Protein AF-A0A932WDC9-F1 (afdb_monomer_lite)

Foldseek 3Di:
DDDPAAAEEEEEDQAPQNVVLLVLQVVCVVVRYHDQAYEDLDCPHNNNVVCVVVVHHYDNALLVVCVVALVHQEYEYPPPDVVSVVSNVVSCVVVVRPRYYYHYPVNSVVVCVVRVVPDDRDDPPDDRDD

Structure (mmCIF, N/CA/C/O backbone):
data_AF-A0A932WDC9-F1
#
_entry.id   AF-A0A932WDC9-F1
#
loop_
_atom_site.group_PDB
_atom_site.id
_atom_site.type_symbol
_atom_site.label_atom_id
_atom_site.label_alt_id
_atom_site.label_comp_id
_atom_site.label_asym_id
_atom_site.label_entity_id
_atom_site.label_seq_id
_atom_site.pdbx_PDB_ins_code
_atom_site.Cartn_x
_atom_site.Cartn_y
_atom_site.Cartn_z
_atom_site.occupancy
_atom_site.B_iso_or_equiv
_atom_site.auth_seq_id
_atom_site.auth_comp_id
_atom_site.auth_asym_id
_atom_site.auth_atom_id
_atom_site.pdbx_PDB_model_num
ATOM 1 N N . MET A 1 1 ? -21.302 -15.699 14.245 1.00 45.22 1 MET A N 1
ATOM 2 C CA . MET A 1 1 ? -21.181 -14.464 13.437 1.00 45.22 1 MET A CA 1
ATOM 3 C C . MET A 1 1 ? -20.279 -14.768 12.251 1.00 45.22 1 MET A C 1
ATOM 5 O O . MET A 1 1 ? -19.222 -15.346 12.471 1.00 45.22 1 MET A O 1
ATOM 9 N N . ALA A 1 2 ? -20.693 -14.469 11.016 1.00 53.59 2 ALA A N 1
ATOM 10 C CA . ALA A 1 2 ? -19.833 -14.667 9.848 1.00 53.59 2 ALA A CA 1
ATOM 11 C C . ALA A 1 2 ? -18.613 -13.738 9.941 1.00 53.59 2 ALA A C 1
ATOM 13 O O . ALA A 1 2 ? -18.757 -12.559 10.270 1.00 53.59 2 ALA A O 1
ATOM 14 N N . LYS A 1 3 ? -17.413 -14.266 9.678 1.00 57.25 3 LYS A N 1
ATOM 15 C CA . LYS A 1 3 ? -16.192 -13.459 9.616 1.00 57.25 3 LYS A CA 1
ATOM 16 C C . LYS A 1 3 ? -16.362 -12.459 8.470 1.00 57.25 3 LYS A C 1
ATOM 18 O O . LYS A 1 3 ? -16.572 -12.868 7.330 1.00 57.25 3 LYS A O 1
ATOM 23 N N . LYS A 1 4 ? -16.336 -11.160 8.773 1.00 72.12 4 LYS A N 1
ATOM 24 C CA . LYS A 1 4 ? -16.393 -10.113 7.749 1.00 72.12 4 LYS A CA 1
ATOM 25 C C . LYS A 1 4 ? -15.218 -10.325 6.790 1.00 72.12 4 LYS A C 1
ATOM 27 O O . LYS A 1 4 ? -14.089 -10.465 7.253 1.00 72.12 4 LYS A O 1
ATOM 32 N N . LYS A 1 5 ? -15.485 -10.411 5.484 1.00 83.81 5 LYS A N 1
ATOM 33 C CA . LYS A 1 5 ? -14.428 -10.553 4.476 1.00 83.81 5 LYS A CA 1
ATOM 34 C C . LYS A 1 5 ? -13.569 -9.286 4.507 1.00 83.81 5 LYS A C 1
ATOM 36 O O . LYS A 1 5 ? -14.103 -8.192 4.343 1.00 83.81 5 LYS A O 1
ATOM 41 N N . GLU A 1 6 ? -12.279 -9.446 4.779 1.00 93.00 6 GLU A N 1
ATOM 42 C CA . GLU A 1 6 ? -11.295 -8.366 4.718 1.00 93.00 6 GLU A CA 1
ATOM 43 C C . GLU A 1 6 ? -10.675 -8.329 3.321 1.00 93.00 6 GLU A C 1
ATOM 45 O O . GLU A 1 6 ? -10.373 -9.382 2.762 1.00 93.00 6 GLU A O 1
ATOM 50 N N . VAL A 1 7 ? -10.482 -7.128 2.781 1.00 95.88 7 VAL A N 1
ATOM 51 C CA . VAL A 1 7 ? -9.681 -6.880 1.582 1.00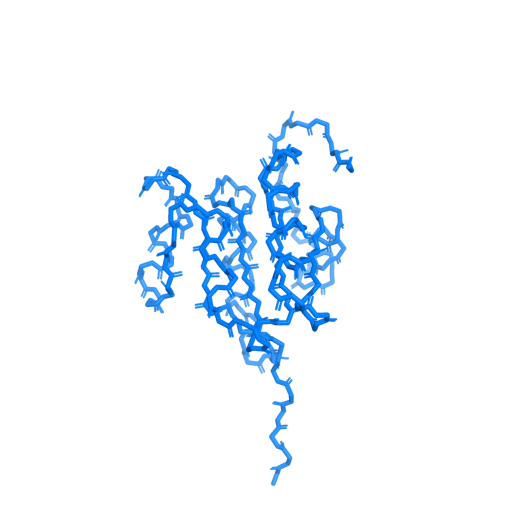 95.88 7 VAL A CA 1
ATOM 52 C C . VAL A 1 7 ? -8.280 -6.495 2.041 1.00 95.88 7 VAL A C 1
ATOM 54 O O . VAL A 1 7 ? -8.094 -5.467 2.699 1.00 95.88 7 VAL A O 1
ATOM 57 N N . LYS A 1 8 ? -7.298 -7.334 1.724 1.00 97.62 8 LYS A N 1
ATOM 58 C CA . LYS A 1 8 ? -5.884 -7.136 2.027 1.00 97.62 8 LYS A CA 1
ATOM 59 C C . LYS A 1 8 ? -5.242 -6.308 0.919 1.00 97.62 8 LYS A C 1
ATOM 61 O O . LYS A 1 8 ? -5.227 -6.693 -0.248 1.00 97.62 8 LYS A O 1
ATOM 66 N N . THR A 1 9 ? -4.700 -5.159 1.288 1.00 98.12 9 THR A N 1
ATOM 67 C CA . THR A 1 9 ? -4.198 -4.154 0.355 1.00 98.12 9 THR A CA 1
ATOM 68 C C . THR A 1 9 ? -2.730 -3.838 0.603 1.00 98.12 9 THR A C 1
ATOM 70 O O . THR A 1 9 ? -2.251 -3.907 1.738 1.00 98.12 9 THR A O 1
ATOM 73 N N . ALA A 1 10 ? -2.052 -3.389 -0.443 1.00 98.38 10 ALA A N 1
ATOM 74 C CA . ALA A 1 10 ? -0.725 -2.802 -0.394 1.00 98.38 10 ALA A CA 1
ATOM 75 C C . ALA A 1 10 ? -0.721 -1.418 -1.046 1.00 98.38 10 ALA A C 1
ATOM 77 O O . ALA A 1 10 ? -1.582 -1.113 -1.873 1.00 98.38 10 ALA A O 1
ATOM 78 N N . ILE A 1 11 ? 0.258 -0.588 -0.687 1.00 98.38 11 ILE A N 1
ATOM 79 C CA . ILE A 1 11 ? 0.449 0.748 -1.272 1.00 98.38 11 ILE A CA 1
ATOM 80 C C . ILE A 1 11 ? 1.880 0.870 -1.792 1.00 98.38 11 ILE A C 1
ATOM 82 O O . ILE A 1 11 ? 2.829 0.586 -1.060 1.00 98.38 11 ILE A O 1
ATOM 86 N N . VAL A 1 12 ? 2.038 1.323 -3.035 1.00 97.62 12 VAL A N 1
ATOM 87 C CA . VAL A 1 12 ? 3.332 1.683 -3.630 1.00 97.62 12 VAL A CA 1
ATOM 88 C C . VAL A 1 12 ? 3.400 3.198 -3.762 1.00 97.62 12 VAL A C 1
ATOM 90 O O . VAL A 1 12 ? 2.514 3.804 -4.363 1.00 97.62 12 VAL A O 1
ATOM 93 N N . GLY A 1 13 ? 4.468 3.797 -3.243 1.00 96.12 13 GLY A N 1
ATOM 94 C CA . GLY A 1 13 ? 4.624 5.243 -3.155 1.00 96.12 13 GLY A CA 1
ATOM 95 C C . GLY A 1 13 ? 3.976 5.772 -1.880 1.00 96.12 13 GLY A C 1
ATOM 96 O O . GLY A 1 13 ? 2.757 5.808 -1.749 1.00 96.12 13 GLY A O 1
ATOM 97 N N . LEU A 1 14 ? 4.808 6.205 -0.941 1.00 96.50 14 LEU A N 1
ATOM 98 C CA . LEU A 1 14 ? 4.460 6.814 0.338 1.00 96.50 14 LEU A CA 1
ATOM 99 C C . LEU A 1 14 ? 4.962 8.261 0.437 1.00 96.50 14 LEU A C 1
ATOM 101 O O . LEU A 1 14 ? 5.174 8.777 1.531 1.00 96.50 14 LEU A O 1
ATOM 105 N N . GLY A 1 15 ? 5.071 8.959 -0.695 1.00 92.88 15 GLY A N 1
ATOM 106 C CA . GLY A 1 15 ? 5.161 10.419 -0.727 1.00 92.88 15 GLY A CA 1
ATOM 107 C C . GLY A 1 15 ? 3.906 11.100 -0.152 1.00 92.88 15 GLY A C 1
ATOM 108 O O . GLY A 1 15 ? 3.116 10.496 0.578 1.00 92.88 15 GLY A O 1
ATOM 109 N N . LYS A 1 16 ? 3.673 12.370 -0.499 1.00 91.06 16 LYS A N 1
ATOM 110 C CA . LYS A 1 16 ? 2.543 13.163 0.031 1.00 91.06 16 LYS A CA 1
ATOM 111 C C . LYS A 1 16 ? 1.187 12.457 -0.122 1.00 91.06 16 LYS A C 1
ATOM 113 O O . LYS A 1 16 ? 0.437 12.354 0.845 1.00 91.06 16 LYS A O 1
ATOM 118 N N . VAL A 1 17 ? 0.895 11.960 -1.325 1.00 92.75 17 VAL A N 1
ATOM 119 C CA . VAL A 1 17 ? -0.382 11.303 -1.643 1.00 92.75 17 VAL A CA 1
ATOM 120 C C . VAL A 1 17 ? -0.529 9.984 -0.892 1.00 92.75 17 VAL A C 1
ATOM 122 O O . VAL A 1 17 ? -1.474 9.809 -0.125 1.00 92.75 17 VAL A O 1
ATOM 125 N N . GLY A 1 18 ? 0.438 9.079 -1.050 1.00 95.81 18 GLY A N 1
ATOM 126 C CA . GLY A 1 18 ? 0.374 7.760 -0.429 1.00 95.81 18 GLY A CA 1
ATOM 127 C C . GLY A 1 18 ? 0.399 7.780 1.094 1.00 95.81 18 GLY A C 1
ATOM 128 O O . GLY A 1 18 ? -0.288 6.976 1.716 1.00 95.81 18 GLY A O 1
ATOM 129 N N . SER A 1 19 ? 1.102 8.734 1.711 1.00 96.50 19 SER A N 1
ATOM 130 C CA . SER A 1 19 ? 1.094 8.924 3.170 1.00 96.50 19 SER A CA 1
ATOM 131 C C . SER A 1 19 ? -0.310 9.217 3.705 1.00 96.50 19 SER A C 1
ATOM 133 O O . SER A 1 19 ? -0.773 8.596 4.663 1.00 96.50 19 SER A O 1
ATOM 135 N N . THR A 1 20 ? -1.002 10.163 3.074 1.00 95.75 20 THR A N 1
ATOM 136 C CA . THR A 1 20 ? -2.360 10.563 3.456 1.00 95.75 20 THR A CA 1
ATOM 137 C C . THR A 1 20 ? -3.368 9.460 3.146 1.00 95.75 20 THR A C 1
ATOM 139 O O . THR A 1 20 ? -4.238 9.174 3.970 1.00 95.75 20 THR A O 1
ATOM 142 N N . PHE A 1 21 ? -3.213 8.785 2.005 1.00 96.94 21 PHE A N 1
ATOM 143 C CA . PHE A 1 21 ? -4.047 7.644 1.642 1.00 96.94 21 PHE A CA 1
ATOM 144 C C . PHE A 1 21 ? -3.904 6.489 2.641 1.00 96.94 21 PHE A C 1
ATOM 146 O O . PHE A 1 21 ? -4.911 5.983 3.137 1.00 96.94 21 PHE A O 1
ATOM 153 N N . LEU A 1 22 ? -2.669 6.137 3.024 1.00 97.94 22 LEU A N 1
ATOM 154 C CA . LEU A 1 22 ? -2.380 5.140 4.058 1.00 97.94 22 LEU A CA 1
ATOM 155 C C . LEU A 1 22 ? -3.091 5.484 5.367 1.00 97.94 22 LEU A C 1
ATOM 157 O O . LEU A 1 22 ? -3.797 4.644 5.922 1.00 97.94 22 LEU A O 1
ATOM 161 N N . LYS A 1 23 ? -2.947 6.727 5.844 1.00 96.75 23 LYS A N 1
ATOM 162 C CA . LYS A 1 23 ? -3.620 7.186 7.065 1.00 96.75 23 LYS A CA 1
ATOM 163 C C . LYS A 1 23 ? -5.130 6.957 6.989 1.00 96.75 23 LYS A C 1
ATOM 165 O O . LYS A 1 23 ? -5.705 6.410 7.927 1.00 96.75 23 LYS A O 1
ATOM 170 N N . LYS A 1 24 ? -5.759 7.324 5.870 1.00 96.00 24 LYS A N 1
ATOM 171 C CA . LYS A 1 24 ? -7.206 7.173 5.693 1.00 96.00 24 LYS A CA 1
ATOM 172 C C . LYS A 1 24 ? -7.638 5.709 5.639 1.00 96.00 24 LYS A C 1
ATOM 174 O O . LYS A 1 24 ? -8.627 5.367 6.276 1.00 96.00 24 LYS A O 1
ATOM 179 N N . LEU A 1 25 ? -6.904 4.833 4.948 1.00 96.38 25 LEU A N 1
ATOM 180 C CA . LEU A 1 25 ? -7.218 3.397 4.934 1.00 96.38 25 LEU A CA 1
ATOM 181 C C . LEU A 1 25 ? -7.134 2.777 6.333 1.00 96.38 25 LEU A C 1
ATOM 183 O O . LEU A 1 25 ? -7.991 1.971 6.692 1.00 96.38 25 LEU A O 1
ATOM 187 N N . LEU A 1 26 ? -6.162 3.197 7.148 1.00 96.62 26 LEU A N 1
ATOM 188 C CA . LEU A 1 26 ? -6.023 2.721 8.527 1.00 96.62 26 LEU A CA 1
ATOM 189 C C . LEU A 1 26 ? -7.217 3.116 9.414 1.00 96.62 26 LEU A C 1
ATOM 191 O O . LEU A 1 26 ? -7.620 2.355 10.291 1.00 96.62 26 LEU A O 1
ATOM 195 N N . GLU A 1 27 ? -7.857 4.260 9.158 1.00 95.19 27 GLU A N 1
ATOM 196 C CA . GLU A 1 27 ? -9.108 4.645 9.836 1.00 95.19 27 GLU A CA 1
ATOM 197 C C . GLU A 1 27 ? -10.281 3.705 9.487 1.00 95.19 27 GLU A C 1
ATOM 199 O O . GLU A 1 27 ? -11.285 3.656 10.204 1.00 95.19 27 GLU A O 1
ATOM 204 N N . LYS A 1 28 ? -10.169 2.936 8.395 1.00 93.56 28 LYS A N 1
ATOM 205 C CA . LYS A 1 28 ? -11.204 2.025 7.890 1.00 93.56 28 LYS A CA 1
ATOM 206 C C . LYS A 1 28 ? -10.916 0.550 8.178 1.00 93.56 28 LYS A C 1
ATOM 208 O O . LYS A 1 28 ? -11.661 -0.295 7.689 1.00 93.56 28 LYS A O 1
ATOM 213 N N . GLU A 1 29 ? -9.937 0.208 9.022 1.00 90.31 29 GLU A N 1
ATOM 214 C CA . GLU A 1 29 ? -9.600 -1.202 9.296 1.00 90.31 29 GLU A CA 1
ATOM 215 C C . GLU A 1 29 ? -10.793 -2.028 9.793 1.00 90.31 29 GLU A C 1
ATOM 217 O O . GLU A 1 29 ? -11.119 -3.094 9.269 1.00 90.31 29 GLU A O 1
ATOM 222 N N . ARG A 1 30 ? -11.567 -1.465 10.728 1.00 90.00 30 ARG A N 1
ATOM 223 C CA . ARG A 1 30 ? -12.800 -2.089 11.251 1.00 90.00 30 ARG A CA 1
ATOM 224 C C . ARG A 1 30 ? -13.896 -2.258 10.188 1.00 90.00 30 ARG A C 1
ATOM 226 O O . ARG A 1 30 ? -14.893 -2.952 10.404 1.00 90.00 30 ARG A O 1
ATOM 233 N N . GLN A 1 31 ? -13.735 -1.628 9.027 1.00 90.62 31 GLN A N 1
ATOM 234 C CA . GLN A 1 31 ? -14.659 -1.706 7.904 1.00 90.62 31 GLN A CA 1
ATOM 235 C C . GLN A 1 31 ? -14.305 -2.826 6.914 1.00 90.62 31 GLN A C 1
ATOM 237 O O . GLN A 1 31 ? -15.078 -3.041 5.986 1.00 90.62 31 GLN A O 1
ATOM 242 N N . GLY A 1 32 ? -13.264 -3.622 7.185 1.00 92.00 32 GLY A N 1
ATOM 243 C CA . GLY A 1 32 ? -12.863 -4.761 6.354 1.00 92.00 32 GLY A CA 1
ATOM 244 C C . GLY A 1 32 ? -11.768 -4.422 5.343 1.00 92.00 32 GLY A C 1
ATOM 245 O O . GLY A 1 32 ? -11.651 -5.109 4.337 1.00 92.00 32 GLY A O 1
ATOM 246 N N . ILE A 1 33 ? -10.989 -3.367 5.583 1.00 94.56 33 ILE A N 1
ATOM 247 C CA . ILE A 1 33 ? -9.805 -3.016 4.790 1.00 94.56 33 ILE A CA 1
ATOM 248 C C . ILE A 1 33 ? -8.577 -3.339 5.635 1.00 94.56 33 ILE A C 1
ATOM 250 O O . ILE A 1 33 ? -8.536 -2.966 6.799 1.00 94.56 33 ILE A O 1
ATOM 254 N N . LYS A 1 34 ? -7.564 -4.002 5.083 1.00 96.69 34 LYS A N 1
ATOM 255 C CA . LYS A 1 34 ? -6.337 -4.307 5.823 1.00 96.69 34 LYS A CA 1
ATOM 256 C C . LYS A 1 34 ? -5.111 -3.971 4.995 1.00 96.69 34 LYS A C 1
ATOM 258 O O . LYS A 1 34 ? -4.842 -4.641 4.004 1.00 96.69 34 LYS A O 1
ATOM 263 N N . VAL A 1 35 ? -4.324 -2.990 5.428 1.00 98.00 35 VAL A N 1
ATOM 264 C CA . VAL A 1 35 ? -3.037 -2.693 4.788 1.00 98.00 35 VAL A CA 1
ATOM 265 C C . VAL A 1 35 ? -1.983 -3.655 5.332 1.00 98.00 35 VAL A C 1
ATOM 267 O O . VAL A 1 35 ? -1.610 -3.566 6.498 1.00 98.00 35 VAL A O 1
ATOM 270 N N . ILE A 1 36 ? -1.518 -4.600 4.511 1.00 97.81 36 ILE A N 1
ATOM 271 C CA . ILE A 1 36 ? -0.575 -5.643 4.959 1.00 97.81 36 ILE A CA 1
ATOM 272 C C . ILE A 1 36 ? 0.889 -5.289 4.680 1.00 97.81 36 ILE A C 1
ATOM 274 O O . ILE A 1 36 ? 1.779 -5.722 5.412 1.00 97.81 36 ILE A O 1
ATOM 278 N N . CYS A 1 37 ? 1.145 -4.479 3.653 1.00 98.31 37 CYS A N 1
ATOM 279 C CA . CYS A 1 37 ? 2.482 -4.016 3.314 1.00 98.31 37 CYS A CA 1
ATOM 280 C C . CYS A 1 37 ? 2.469 -2.718 2.501 1.00 98.31 37 CYS A C 1
ATOM 282 O O . CYS A 1 37 ? 1.462 -2.329 1.910 1.00 98.31 37 CYS A O 1
ATOM 284 N N . VAL A 1 38 ? 3.612 -2.040 2.479 1.00 98.50 38 VAL A N 1
ATOM 285 C CA . VAL A 1 38 ? 3.847 -0.815 1.711 1.00 98.50 38 VAL A CA 1
ATOM 286 C C . VAL A 1 38 ? 5.224 -0.857 1.056 1.00 98.50 38 VAL A C 1
ATOM 288 O O . VAL A 1 38 ? 6.132 -1.509 1.574 1.00 98.50 38 VAL A O 1
ATOM 291 N N . ALA A 1 39 ? 5.394 -0.159 -0.064 1.00 97.69 39 ALA A N 1
ATOM 292 C CA . ALA A 1 39 ? 6.695 0.044 -0.688 1.00 97.69 39 ALA A CA 1
ATOM 293 C C . ALA A 1 39 ? 6.959 1.520 -0.963 1.00 97.69 39 ALA A C 1
ATOM 295 O O . ALA A 1 39 ? 6.127 2.219 -1.542 1.00 97.69 39 ALA A O 1
ATOM 296 N N . GLU A 1 40 ? 8.144 1.976 -0.581 1.00 96.62 40 GLU A N 1
ATOM 297 C CA . GLU A 1 40 ? 8.634 3.320 -0.861 1.00 96.62 40 GLU A CA 1
ATOM 298 C C . GLU A 1 40 ? 10.165 3.288 -0.916 1.00 96.62 40 GLU A C 1
ATOM 300 O O . GLU A 1 40 ? 10.821 2.653 -0.090 1.00 96.62 40 GLU A O 1
ATOM 305 N N . GLN A 1 41 ? 10.735 3.968 -1.907 1.00 92.88 41 GLN A N 1
ATOM 306 C CA . GLN A 1 41 ? 12.181 4.074 -2.076 1.00 92.88 41 GLN A CA 1
ATOM 307 C C . GLN A 1 41 ? 12.771 5.041 -1.042 1.00 92.88 41 GLN A C 1
ATOM 309 O O . GLN A 1 41 ? 13.804 4.759 -0.434 1.00 92.88 41 GLN A O 1
ATOM 314 N N . THR A 1 42 ? 12.100 6.169 -0.799 1.00 92.31 42 THR A N 1
ATOM 315 C CA . THR A 1 42 ? 12.511 7.183 0.174 1.00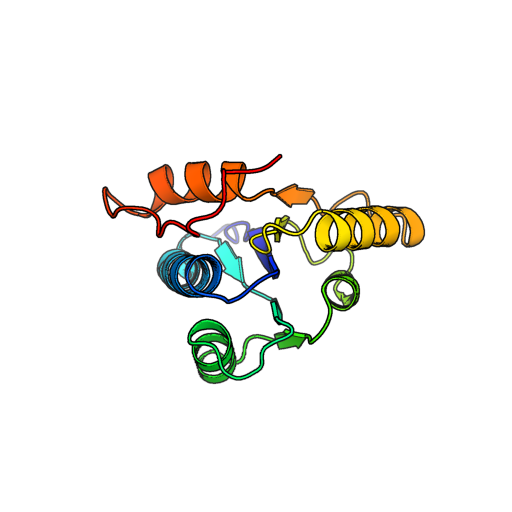 92.31 42 THR A CA 1
ATOM 316 C C . THR A 1 42 ? 12.107 6.797 1.601 1.00 92.31 42 THR A C 1
ATOM 318 O O . THR A 1 42 ? 10.948 6.881 1.996 1.00 92.31 42 THR A O 1
ATOM 321 N N . GLN A 1 43 ? 13.091 6.435 2.425 1.00 90.50 43 GLN A N 1
ATOM 322 C CA . GLN A 1 43 ? 12.861 5.965 3.801 1.00 90.50 43 GLN A CA 1
ATOM 323 C C . GLN A 1 43 ? 12.522 7.067 4.823 1.00 90.50 43 GLN A C 1
ATOM 325 O O . GLN A 1 43 ? 12.242 6.754 5.982 1.00 90.50 43 GLN A O 1
ATOM 330 N N . ASP A 1 44 ? 12.529 8.333 4.405 1.00 93.19 44 ASP A N 1
ATOM 331 C CA . ASP A 1 44 ? 12.185 9.497 5.227 1.00 93.19 44 ASP A CA 1
ATOM 332 C C . ASP A 1 44 ? 10.916 10.182 4.704 1.00 93.19 44 ASP A C 1
ATOM 334 O O . ASP A 1 44 ? 10.917 11.314 4.227 1.00 93.19 44 ASP A O 1
ATOM 338 N N . THR A 1 45 ? 9.810 9.439 4.714 1.00 94.88 45 THR A N 1
ATOM 339 C CA . THR A 1 45 ? 8.484 9.971 4.388 1.00 94.88 45 THR A CA 1
ATOM 340 C C . THR A 1 45 ? 7.536 9.819 5.576 1.00 94.88 45 THR A C 1
ATOM 342 O O . THR A 1 45 ? 7.682 8.882 6.376 1.00 94.88 45 THR A O 1
ATOM 345 N N . PRO A 1 46 ? 6.509 10.685 5.699 1.00 95.50 46 PRO A N 1
ATOM 346 C CA . PRO A 1 46 ? 5.483 10.531 6.728 1.00 95.50 46 PRO A CA 1
ATOM 347 C C . PRO A 1 46 ? 4.813 9.149 6.698 1.00 95.50 46 PRO A C 1
ATOM 349 O O . PRO A 1 46 ? 4.539 8.574 7.750 1.00 95.50 46 PRO A O 1
ATOM 352 N N . GLY A 1 47 ? 4.594 8.590 5.505 1.00 97.31 47 GLY A N 1
ATOM 353 C CA . GLY A 1 47 ? 3.992 7.275 5.314 1.00 97.31 47 G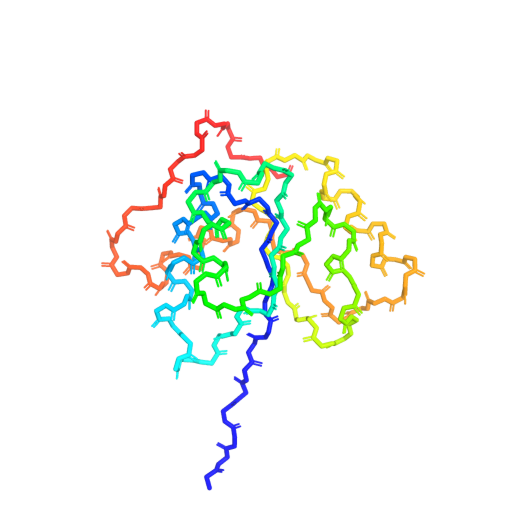LY A CA 1
ATOM 354 C C . GLY A 1 47 ? 4.889 6.134 5.786 1.00 97.31 47 GLY A C 1
ATOM 355 O O . GLY A 1 47 ? 4.383 5.207 6.411 1.00 97.31 47 GLY A O 1
ATOM 356 N N . ILE A 1 48 ? 6.211 6.216 5.580 1.00 98.19 48 ILE A N 1
ATOM 357 C CA . ILE A 1 48 ? 7.156 5.235 6.138 1.00 98.19 48 ILE A CA 1
ATOM 358 C C . ILE A 1 48 ? 7.128 5.265 7.665 1.00 98.19 48 ILE A C 1
ATOM 360 O O . ILE A 1 48 ? 7.060 4.209 8.295 1.00 98.19 48 ILE A O 1
ATOM 364 N N . LYS A 1 49 ? 7.147 6.457 8.271 1.00 97.94 49 LYS A N 1
ATOM 365 C CA . LYS A 1 49 ? 7.050 6.589 9.730 1.00 97.94 49 LYS A CA 1
ATOM 366 C C . LYS A 1 49 ? 5.743 5.986 10.251 1.00 97.94 49 LYS A C 1
ATOM 368 O O . LYS A 1 49 ? 5.776 5.151 11.148 1.00 97.94 49 LYS A O 1
ATOM 373 N N . LEU A 1 50 ? 4.615 6.325 9.625 1.00 98.19 50 LEU A N 1
ATOM 374 C CA . LEU A 1 50 ? 3.306 5.777 9.977 1.00 98.19 50 LEU A CA 1
ATOM 375 C C . LEU A 1 50 ? 3.254 4.247 9.837 1.00 98.19 50 LEU A C 1
ATOM 377 O O . LEU A 1 50 ? 2.716 3.571 10.711 1.00 98.19 50 LEU A O 1
ATOM 381 N N . ALA A 1 51 ? 3.824 3.690 8.767 1.00 98.25 51 ALA A N 1
ATOM 382 C CA . ALA A 1 51 ? 3.891 2.247 8.562 1.00 98.25 51 ALA A CA 1
ATOM 383 C C . ALA A 1 51 ? 4.721 1.551 9.652 1.00 98.25 51 ALA A C 1
ATOM 385 O O . ALA A 1 51 ? 4.279 0.532 10.185 1.00 98.25 51 ALA A O 1
ATOM 386 N N . LYS A 1 52 ? 5.868 2.129 10.045 1.00 98.00 52 LYS A N 1
ATOM 387 C CA . LYS A 1 52 ? 6.686 1.636 11.169 1.00 98.00 52 LYS A CA 1
ATOM 388 C C . LYS A 1 52 ? 5.897 1.651 12.476 1.00 98.00 52 LYS A C 1
ATOM 390 O O . LYS A 1 52 ? 5.825 0.623 13.143 1.00 98.00 52 LYS A O 1
ATOM 395 N N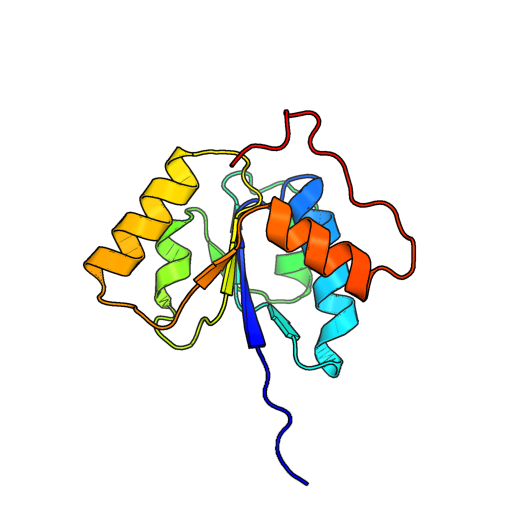 . ASP A 1 53 ? 5.249 2.772 12.792 1.00 98.06 53 ASP A N 1
ATOM 396 C CA . ASP A 1 53 ? 4.463 2.947 14.023 1.00 98.06 53 ASP A CA 1
ATOM 397 C C . ASP A 1 53 ? 3.299 1.943 14.124 1.00 98.06 53 ASP A C 1
ATOM 399 O O . ASP A 1 53 ? 2.877 1.571 15.218 1.00 98.06 53 ASP A O 1
ATOM 403 N N . LYS A 1 54 ? 2.774 1.490 12.979 1.00 97.75 54 LYS A N 1
ATOM 404 C CA . LYS A 1 54 ? 1.690 0.502 12.886 1.00 97.75 54 LYS A CA 1
ATOM 405 C C . LYS A 1 54 ? 2.167 -0.941 12.703 1.00 97.75 54 LYS A C 1
ATOM 407 O O . LYS A 1 54 ? 1.329 -1.835 12.630 1.00 97.75 54 LYS A O 1
ATOM 412 N N . GLY A 1 55 ? 3.476 -1.183 12.628 1.00 97.75 55 GLY A N 1
ATOM 413 C CA . GLY A 1 55 ? 4.032 -2.518 12.388 1.00 97.75 55 GLY A CA 1
ATOM 414 C C . GLY A 1 55 ? 3.708 -3.086 11.000 1.00 97.75 55 GLY A C 1
ATOM 415 O O . GLY A 1 55 ? 3.695 -4.303 10.821 1.00 97.75 55 GLY A O 1
ATOM 416 N N . ILE A 1 56 ? 3.430 -2.225 10.018 1.00 98.25 56 ILE A N 1
ATOM 417 C CA . ILE A 1 56 ? 3.162 -2.625 8.633 1.00 98.25 56 ILE A CA 1
ATOM 418 C C . ILE A 1 56 ? 4.488 -2.982 7.963 1.00 98.25 56 ILE A C 1
ATOM 420 O O . ILE A 1 56 ? 5.487 -2.277 8.120 1.00 98.25 56 ILE A O 1
ATOM 424 N N . LYS A 1 57 ? 4.511 -4.072 7.191 1.00 98.00 57 LYS A N 1
ATOM 425 C CA . LYS A 1 57 ? 5.712 -4.496 6.465 1.00 98.00 57 LYS A CA 1
ATOM 426 C C . LYS A 1 57 ? 6.092 -3.455 5.408 1.00 98.00 57 LYS A C 1
ATOM 428 O O . LYS A 1 57 ? 5.267 -3.078 4.582 1.00 98.00 57 LYS A O 1
ATOM 433 N N . ILE A 1 58 ? 7.355 -3.037 5.415 1.00 98.25 58 ILE A N 1
ATOM 434 C CA . ILE A 1 58 ? 7.904 -2.051 4.480 1.00 98.25 58 ILE A CA 1
ATOM 435 C C . ILE A 1 58 ? 8.873 -2.740 3.527 1.00 98.25 58 ILE A C 1
ATOM 437 O O . ILE A 1 58 ? 9.725 -3.521 3.960 1.00 98.25 58 ILE A O 1
ATOM 441 N N . TYR A 1 59 ? 8.753 -2.409 2.248 1.00 97.31 59 TYR A N 1
ATOM 442 C CA . TYR A 1 59 ? 9.663 -2.807 1.187 1.00 97.31 59 TYR A CA 1
ATOM 443 C C . TYR A 1 59 ? 10.291 -1.589 0.507 1.00 97.31 59 TYR A C 1
ATOM 445 O O . TYR A 1 59 ? 9.721 -0.497 0.503 1.00 97.31 59 TYR A O 1
ATOM 453 N N . ASN A 1 60 ? 11.461 -1.794 -0.095 1.00 94.25 60 ASN A N 1
ATOM 454 C CA . ASN A 1 60 ? 12.196 -0.735 -0.794 1.00 94.25 60 ASN A CA 1
ATOM 455 C C . ASN A 1 60 ? 11.908 -0.718 -2.300 1.00 94.25 60 ASN A C 1
ATOM 457 O O . ASN A 1 60 ? 12.242 0.253 -2.979 1.00 94.25 60 ASN A O 1
ATOM 461 N N . SER A 1 61 ? 11.301 -1.783 -2.834 1.00 93.00 61 SER A N 1
ATOM 462 C CA . SER A 1 61 ? 10.939 -1.885 -4.242 1.00 93.00 61 SER A CA 1
ATOM 463 C C . SER A 1 61 ? 9.466 -2.278 -4.421 1.00 93.00 61 SER A C 1
ATOM 465 O O . SER A 1 61 ? 8.911 -2.990 -3.579 1.00 93.00 61 SER A O 1
ATOM 467 N N . PRO A 1 62 ? 8.815 -1.843 -5.517 1.00 93.00 62 PRO A N 1
ATOM 468 C CA . PRO A 1 62 ? 7.463 -2.289 -5.846 1.00 93.00 62 PRO A CA 1
ATOM 469 C C . PRO A 1 62 ? 7.358 -3.807 -6.045 1.00 93.00 62 PRO A C 1
ATOM 471 O O . PRO A 1 62 ? 6.338 -4.391 -5.702 1.00 93.00 62 PRO A O 1
ATOM 474 N N . GLU A 1 63 ? 8.391 -4.455 -6.593 1.00 91.69 63 GLU A N 1
ATOM 475 C CA . GLU A 1 63 ? 8.353 -5.890 -6.908 1.00 91.69 63 GLU A CA 1
ATOM 476 C C . GLU A 1 63 ? 8.295 -6.766 -5.651 1.00 91.69 63 GLU A C 1
ATOM 478 O O . GLU A 1 63 ? 7.636 -7.805 -5.656 1.00 91.69 63 GLU A O 1
ATOM 483 N N . ASP A 1 64 ? 8.903 -6.326 -4.548 1.00 93.44 64 ASP A N 1
ATOM 484 C CA . ASP A 1 64 ? 8.891 -7.089 -3.297 1.00 93.44 64 ASP A CA 1
ATOM 485 C C . ASP A 1 64 ? 7.486 -7.189 -2.671 1.00 93.44 64 ASP A C 1
ATOM 487 O O . ASP A 1 64 ? 7.208 -8.117 -1.901 1.00 93.44 64 ASP A O 1
ATOM 491 N N . LEU A 1 65 ? 6.564 -6.285 -3.038 1.00 93.62 65 LEU A N 1
ATOM 492 C CA . LEU A 1 65 ? 5.158 -6.358 -2.623 1.00 93.62 65 LEU A CA 1
ATOM 493 C C . LEU A 1 65 ? 4.429 -7.581 -3.168 1.00 93.62 65 LEU A C 1
ATOM 495 O O . LEU A 1 65 ? 3.341 -7.881 -2.692 1.00 93.62 65 LEU A O 1
ATOM 499 N N . LEU A 1 66 ? 5.006 -8.288 -4.138 1.00 93.50 66 LEU A N 1
ATOM 500 C CA . LEU A 1 66 ? 4.424 -9.502 -4.702 1.00 93.50 66 LEU A CA 1
ATOM 501 C C . LEU A 1 66 ? 4.703 -10.744 -3.843 1.00 93.50 66 LEU A C 1
ATOM 503 O O . LEU A 1 66 ? 4.079 -11.782 -4.056 1.00 93.50 66 LEU A O 1
ATOM 507 N N . SER A 1 67 ? 5.604 -10.643 -2.858 1.00 94.00 67 SER A N 1
ATOM 508 C CA . SER A 1 67 ? 5.963 -11.750 -1.960 1.00 94.00 67 SER A CA 1
ATOM 509 C C . SER A 1 67 ? 4.800 -12.382 -1.172 1.00 94.00 67 SER A C 1
ATOM 511 O O . SER A 1 67 ? 4.868 -13.590 -0.953 1.00 94.00 67 SER A O 1
ATOM 513 N N . PRO A 1 68 ? 3.716 -11.671 -0.787 1.00 92.81 68 PRO A N 1
ATOM 514 C CA . PRO A 1 68 ? 2.552 -12.293 -0.151 1.00 92.81 68 PRO A CA 1
ATOM 515 C C . PRO A 1 68 ? 1.710 -13.174 -1.094 1.00 92.81 68 PRO A C 1
ATOM 517 O O . PRO A 1 68 ? 0.816 -13.875 -0.627 1.00 92.81 68 PRO A O 1
ATOM 520 N N . GLY A 1 69 ? 1.950 -13.140 -2.411 1.00 93.19 69 GLY A N 1
ATOM 521 C CA . GLY A 1 69 ? 1.198 -13.932 -3.386 1.00 93.19 69 GLY A CA 1
ATOM 522 C C . GLY A 1 69 ? -0.304 -13.633 -3.362 1.00 93.19 69 GLY A C 1
ATOM 523 O O . GLY A 1 69 ? -0.718 -12.475 -3.348 1.00 93.19 69 GLY A O 1
ATOM 524 N N . GLU A 1 70 ? -1.121 -14.686 -3.333 1.00 93.81 70 GLU A N 1
ATOM 525 C CA . GLU A 1 70 ? -2.590 -14.592 -3.318 1.00 93.81 70 GLU A CA 1
ATOM 526 C C . GLU A 1 70 ? -3.163 -14.084 -1.986 1.00 93.81 70 GLU A C 1
ATOM 528 O O . GLU A 1 70 ? -4.362 -13.844 -1.874 1.00 93.81 70 GLU A O 1
ATOM 533 N N . GLU A 1 71 ? -2.333 -13.860 -0.962 1.00 94.62 71 GLU A N 1
ATOM 534 C CA . GLU A 1 71 ? -2.795 -13.137 0.221 1.00 94.62 71 GLU A CA 1
ATOM 535 C C . GLU A 1 71 ? -3.045 -11.651 -0.047 1.00 94.62 71 GLU A C 1
ATOM 537 O O . GLU A 1 71 ? -3.687 -10.997 0.768 1.00 94.62 71 GLU A O 1
ATOM 542 N N . LEU A 1 72 ? -2.528 -11.089 -1.136 1.00 97.06 72 LEU A N 1
ATOM 543 C CA . LEU A 1 72 ? -2.688 -9.678 -1.458 1.00 97.06 72 LEU A CA 1
ATOM 544 C C . LEU A 1 72 ? -3.783 -9.495 -2.513 1.00 97.06 72 LEU A C 1
ATOM 546 O O . LEU A 1 72 ? -3.634 -9.948 -3.643 1.00 97.06 72 LEU A O 1
ATOM 550 N N . ASP A 1 73 ? -4.865 -8.792 -2.177 1.00 97.81 73 ASP A N 1
ATOM 551 C CA . ASP A 1 73 ? -5.985 -8.574 -3.101 1.00 97.81 73 ASP A CA 1
ATOM 552 C C . ASP A 1 73 ? -5.741 -7.372 -4.025 1.00 97.81 73 ASP A C 1
ATOM 554 O O . ASP A 1 73 ? -5.992 -7.442 -5.227 1.00 97.81 73 ASP A O 1
ATOM 558 N N . ILE A 1 74 ? -5.266 -6.246 -3.477 1.00 98.12 74 ILE A N 1
ATOM 559 C CA . ILE A 1 74 ? -5.146 -4.978 -4.217 1.00 98.12 74 ILE A CA 1
ATOM 560 C C . ILE A 1 74 ? -3.805 -4.301 -3.938 1.00 98.12 74 ILE A C 1
ATOM 562 O O . ILE A 1 74 ? -3.423 -4.119 -2.784 1.00 98.12 74 ILE A O 1
ATOM 566 N N . ILE A 1 75 ? -3.129 -3.837 -4.988 1.00 98.31 75 ILE A N 1
ATOM 567 C CA . ILE A 1 75 ? -1.974 -2.937 -4.902 1.00 98.31 75 ILE A CA 1
ATOM 568 C C . ILE A 1 75 ? -2.397 -1.556 -5.400 1.00 98.31 75 ILE A C 1
ATOM 570 O O . ILE A 1 75 ? -2.667 -1.399 -6.588 1.00 98.31 75 ILE A O 1
ATOM 574 N N . PHE A 1 76 ? -2.418 -0.551 -4.528 1.00 98.00 76 PHE A N 1
ATOM 575 C CA . PHE A 1 76 ? -2.584 0.845 -4.931 1.00 98.00 76 PHE A CA 1
ATOM 576 C C . PHE A 1 76 ? -1.242 1.420 -5.394 1.00 98.00 76 PHE A C 1
ATOM 578 O O . PHE A 1 76 ? -0.327 1.596 -4.590 1.00 98.00 76 PHE A O 1
ATOM 585 N N . ASP A 1 77 ? -1.120 1.712 -6.688 1.00 96.62 77 ASP A N 1
ATOM 586 C CA . ASP A 1 77 ? 0.054 2.367 -7.273 1.00 96.62 77 ASP A CA 1
ATOM 587 C C . ASP A 1 77 ? -0.130 3.889 -7.264 1.00 96.62 77 ASP A C 1
ATOM 589 O O . ASP A 1 77 ? -0.835 4.453 -8.106 1.00 96.62 77 ASP A O 1
ATOM 593 N N . LEU A 1 78 ? 0.518 4.542 -6.298 1.00 95.62 78 LEU A N 1
ATOM 594 C CA . LEU A 1 78 ? 0.492 5.989 -6.068 1.00 95.62 78 LEU A CA 1
ATOM 595 C C . LEU A 1 78 ? 1.847 6.639 -6.379 1.00 95.62 78 LEU A C 1
ATOM 597 O O . LEU A 1 78 ? 2.159 7.722 -5.886 1.00 95.62 78 LEU A O 1
ATOM 601 N N . THR A 1 79 ? 2.678 5.967 -7.180 1.00 92.06 79 THR A N 1
ATOM 602 C CA . THR A 1 79 ? 4.024 6.448 -7.519 1.00 92.06 79 THR A CA 1
ATOM 603 C C . THR A 1 79 ? 4.026 7.526 -8.599 1.00 92.06 79 THR A C 1
ATOM 605 O O . THR A 1 79 ? 5.015 8.239 -8.750 1.00 92.06 79 THR A O 1
ATOM 608 N N . GLY A 1 80 ? 2.971 7.590 -9.420 1.00 87.06 80 GLY A N 1
ATOM 609 C CA . GLY A 1 80 ? 2.962 8.365 -10.665 1.00 87.06 80 GLY A CA 1
ATOM 610 C C . GLY A 1 80 ? 3.988 7.887 -11.708 1.00 87.06 80 GLY A C 1
ATOM 611 O O . GLY A 1 80 ? 4.142 8.523 -12.747 1.00 87.06 80 GLY A O 1
ATOM 612 N N . ASN A 1 81 ? 4.689 6.771 -11.465 1.00 88.94 81 ASN A N 1
ATOM 613 C CA . ASN A 1 81 ? 5.805 6.296 -12.279 1.00 88.94 81 ASN A CA 1
ATOM 614 C C . ASN A 1 81 ? 5.388 5.088 -13.145 1.00 88.94 81 ASN A C 1
ATOM 616 O O . ASN A 1 81 ? 5.184 3.990 -12.615 1.00 88.94 81 ASN A O 1
ATOM 620 N N . PRO A 1 82 ? 5.340 5.222 -14.486 1.00 89.38 82 PRO A N 1
ATOM 621 C CA . PRO A 1 82 ? 4.994 4.118 -15.385 1.00 89.38 82 PRO A CA 1
ATOM 622 C C . PRO A 1 82 ? 5.894 2.882 -15.239 1.00 89.38 82 PRO A C 1
ATOM 624 O O . PRO A 1 82 ? 5.443 1.757 -15.467 1.00 89.38 82 PRO A O 1
ATOM 627 N N . ASN A 1 83 ? 7.156 3.059 -14.830 1.00 91.44 83 ASN A N 1
ATOM 628 C CA . ASN A 1 83 ? 8.082 1.945 -14.631 1.00 91.44 83 ASN A CA 1
ATOM 629 C C . ASN A 1 83 ? 7.703 1.092 -13.415 1.00 91.44 83 ASN A C 1
ATOM 631 O O . ASN A 1 83 ? 7.808 -0.130 -13.493 1.00 91.44 83 ASN A O 1
ATOM 635 N N . ALA A 1 84 ? 7.207 1.702 -12.332 1.00 92.19 84 ALA A N 1
ATOM 636 C CA . ALA A 1 84 ? 6.723 0.960 -11.166 1.00 92.19 84 ALA A CA 1
ATOM 637 C C . ALA A 1 84 ? 5.524 0.081 -11.552 1.00 92.19 84 ALA A C 1
ATOM 639 O O . ALA A 1 84 ? 5.507 -1.119 -11.281 1.00 92.19 84 ALA A O 1
ATOM 640 N N . ARG A 1 85 ? 4.578 0.647 -12.307 1.00 91.88 85 ARG A N 1
ATOM 641 C CA . ARG A 1 85 ? 3.431 -0.082 -12.860 1.00 91.88 85 ARG A CA 1
ATOM 642 C C . ARG A 1 85 ? 3.837 -1.229 -13.778 1.00 91.88 85 ARG A C 1
ATOM 644 O O . ARG A 1 85 ? 3.293 -2.328 -13.669 1.00 91.88 85 ARG A O 1
ATOM 651 N N . LYS A 1 86 ? 4.795 -0.993 -14.679 1.00 94.44 86 LYS A N 1
ATOM 652 C CA . LYS A 1 86 ? 5.329 -2.029 -15.572 1.00 94.44 86 LYS A CA 1
ATOM 653 C C . LYS A 1 86 ? 6.002 -3.154 -14.784 1.00 94.44 86 LYS A C 1
ATOM 655 O O . LYS A 1 86 ? 5.784 -4.318 -15.118 1.00 94.44 86 LYS A O 1
ATOM 660 N N . ALA A 1 87 ? 6.775 -2.821 -13.751 1.00 94.75 87 ALA A N 1
ATOM 661 C CA . ALA A 1 87 ? 7.431 -3.795 -12.884 1.00 94.75 87 ALA A CA 1
ATOM 662 C C . ALA A 1 87 ? 6.405 -4.668 -12.146 1.00 94.75 87 ALA A C 1
ATOM 664 O O . ALA A 1 87 ? 6.465 -5.890 -12.251 1.00 94.75 87 ALA A O 1
ATOM 665 N N . LEU A 1 88 ? 5.389 -4.056 -11.524 1.00 96.44 88 LEU A N 1
ATOM 666 C CA . LEU A 1 88 ? 4.295 -4.772 -10.858 1.00 96.44 88 LEU A CA 1
ATOM 667 C C . LEU A 1 88 ? 3.554 -5.718 -11.815 1.00 96.44 88 LEU A C 1
ATOM 669 O O . LEU A 1 88 ? 3.391 -6.897 -11.510 1.00 96.44 88 LEU A O 1
ATOM 673 N N . ARG A 1 89 ? 3.151 -5.236 -13.002 1.00 95.94 89 ARG A N 1
ATOM 674 C CA . ARG A 1 89 ? 2.456 -6.063 -14.009 1.00 95.94 89 ARG A CA 1
ATOM 675 C C . ARG A 1 89 ? 3.316 -7.225 -14.493 1.00 95.94 89 ARG A C 1
ATOM 677 O O . ARG A 1 89 ? 2.829 -8.346 -14.597 1.00 95.94 89 ARG A O 1
ATOM 684 N N . SER A 1 90 ? 4.588 -6.956 -14.777 1.00 96.38 90 SER A N 1
ATOM 685 C CA . SER A 1 90 ? 5.530 -7.990 -15.211 1.00 96.38 90 SER A CA 1
ATOM 686 C C . SER A 1 90 ? 5.750 -9.018 -14.105 1.00 96.38 90 SER A C 1
ATOM 688 O O . SER A 1 90 ? 5.797 -10.208 -14.386 1.00 96.38 90 SER A O 1
ATOM 690 N N . GLY A 1 91 ? 5.844 -8.579 -12.851 1.00 96.06 91 GLY A N 1
ATOM 691 C CA . GLY A 1 91 ? 5.986 -9.458 -11.699 1.00 96.06 91 GLY A CA 1
ATOM 692 C C . GLY A 1 91 ? 4.774 -10.364 -11.488 1.00 96.06 91 GLY A C 1
ATOM 693 O O . GLY A 1 91 ? 4.964 -11.569 -11.371 1.00 96.06 91 GLY A O 1
ATOM 694 N N . LEU A 1 92 ? 3.548 -9.825 -11.535 1.00 96.44 92 LEU A N 1
ATOM 695 C CA . LEU A 1 92 ? 2.320 -10.632 -11.452 1.00 96.44 92 LEU A CA 1
ATOM 696 C C . LEU A 1 92 ? 2.232 -11.665 -12.584 1.00 96.44 92 LEU A C 1
ATOM 698 O O . LEU A 1 92 ? 1.904 -12.823 -12.341 1.00 96.44 92 LEU A O 1
ATOM 702 N N . ALA A 1 93 ? 2.591 -11.274 -13.812 1.00 96.56 93 ALA A N 1
ATOM 703 C CA . ALA A 1 93 ? 2.631 -12.195 -14.945 1.00 96.56 93 ALA A CA 1
ATOM 704 C C . ALA A 1 93 ? 3.679 -13.305 -14.753 1.00 96.56 93 ALA A C 1
ATOM 706 O O . ALA A 1 93 ? 3.392 -14.469 -15.020 1.00 96.56 93 ALA A O 1
ATOM 707 N N . ARG A 1 94 ? 4.879 -12.966 -14.256 1.00 96.31 94 ARG A N 1
ATOM 708 C CA . ARG A 1 94 ? 5.947 -13.940 -13.971 1.00 96.31 94 ARG A CA 1
ATOM 709 C C . ARG A 1 94 ? 5.550 -14.950 -12.896 1.00 96.31 94 ARG A C 1
ATOM 711 O O . ARG A 1 94 ? 5.952 -16.103 -12.993 1.00 96.31 94 ARG A O 1
ATOM 718 N N . THR A 1 95 ? 4.803 -14.529 -11.877 1.00 94.69 95 THR A N 1
ATOM 719 C CA . THR A 1 95 ? 4.370 -15.411 -10.782 1.00 94.69 95 THR A CA 1
ATOM 720 C C . THR A 1 95 ? 3.079 -16.168 -11.087 1.00 94.69 95 THR A C 1
ATOM 722 O O . THR A 1 95 ? 2.677 -17.007 -10.288 1.00 94.69 95 THR A O 1
ATOM 725 N N . GLY A 1 96 ? 2.422 -15.888 -12.219 1.00 95.75 96 GLY A N 1
ATOM 726 C CA . GLY A 1 96 ? 1.109 -16.450 -12.536 1.00 95.75 96 GLY A CA 1
ATOM 727 C C . GLY A 1 96 ? 0.000 -15.968 -11.596 1.00 95.75 96 GLY A C 1
ATOM 728 O O . GLY A 1 96 ? -1.038 -16.616 -11.500 1.00 95.75 96 GLY A O 1
ATOM 729 N N . ASN A 1 97 ? 0.205 -14.851 -10.891 1.00 96.38 97 ASN A N 1
ATOM 730 C CA . ASN A 1 97 ? -0.777 -14.314 -9.958 1.00 96.38 97 ASN A CA 1
ATOM 731 C C . ASN A 1 97 ? -1.896 -13.599 -10.731 1.00 96.38 97 ASN A C 1
ATOM 733 O O . ASN A 1 97 ? -1.703 -12.511 -11.278 1.00 96.38 97 ASN A O 1
ATOM 737 N N . LEU A 1 98 ? -3.067 -14.236 -10.757 1.00 95.44 98 LEU A N 1
ATOM 738 C CA . LEU A 1 98 ? -4.297 -13.724 -11.371 1.00 95.44 98 LEU A CA 1
ATOM 739 C C . LEU A 1 98 ? -5.287 -13.154 -10.341 1.00 95.44 98 LEU A C 1
ATOM 741 O O . LEU A 1 98 ? -6.359 -12.683 -10.716 1.00 95.44 98 LEU A O 1
ATOM 745 N N . HIS A 1 99 ? -4.939 -13.223 -9.055 1.00 96.62 99 HIS A N 1
ATOM 746 C CA . HIS A 1 99 ? -5.776 -12.797 -7.935 1.00 96.62 99 HIS A CA 1
ATOM 747 C C . HIS A 1 99 ? -5.607 -11.305 -7.637 1.00 96.62 99 HIS A C 1
ATOM 749 O O . HIS A 1 99 ? -6.588 -10.576 -7.491 1.00 96.62 99 HIS A O 1
ATOM 755 N N . THR A 1 100 ? -4.359 -10.837 -7.575 1.00 97.75 100 THR A N 1
ATOM 756 C CA . THR A 1 100 ? -4.031 -9.468 -7.170 1.00 97.75 100 THR A CA 1
ATOM 757 C C . THR A 1 100 ? -4.327 -8.456 -8.278 1.00 97.75 100 THR A C 1
ATOM 759 O O . THR A 1 100 ? -3.828 -8.562 -9.400 1.00 97.75 100 THR A O 1
ATOM 7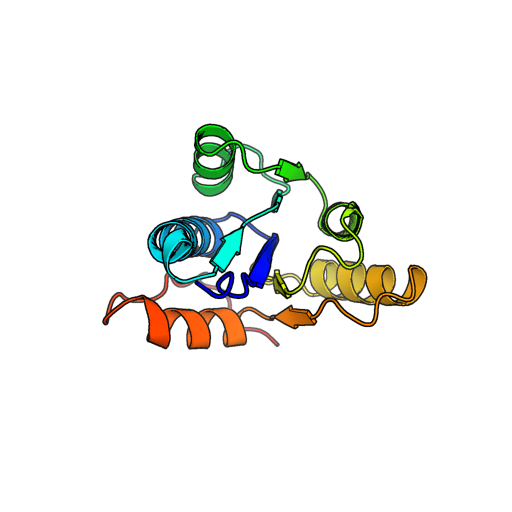62 N N . VAL A 1 101 ? -5.062 -7.395 -7.942 1.00 97.12 101 VAL A N 1
ATOM 763 C CA . VAL A 1 101 ? -5.375 -6.286 -8.854 1.00 97.12 101 VAL A CA 1
ATOM 764 C C . VAL A 1 101 ? -4.478 -5.082 -8.570 1.00 97.12 101 VAL A C 1
ATOM 766 O O . VAL A 1 101 ? -4.371 -4.620 -7.437 1.00 97.12 101 VAL A O 1
ATOM 769 N N . ILE A 1 102 ? -3.871 -4.512 -9.613 1.00 97.25 102 ILE A N 1
ATOM 770 C CA . ILE A 1 102 ? -3.173 -3.222 -9.510 1.00 97.25 102 ILE A CA 1
ATOM 771 C C . ILE A 1 102 ? -4.194 -2.101 -9.725 1.00 97.25 102 ILE A C 1
ATOM 773 O O . ILE A 1 102 ? -4.696 -1.919 -10.836 1.00 97.25 102 ILE A O 1
ATOM 777 N N . ALA A 1 103 ? -4.475 -1.343 -8.670 1.00 96.94 103 ALA A N 1
ATOM 778 C CA . ALA A 1 103 ? -5.319 -0.159 -8.680 1.00 96.94 103 ALA A CA 1
ATOM 779 C C . ALA A 1 103 ? -4.464 1.094 -8.969 1.00 96.94 103 ALA A C 1
ATOM 781 O O . ALA A 1 103 ? -3.631 1.469 -8.140 1.00 96.94 103 ALA A O 1
ATOM 782 N N . PRO A 1 104 ? -4.634 1.750 -10.131 1.00 93.75 104 PRO A N 1
ATOM 783 C CA . PRO A 1 104 ? -3.940 3.001 -10.436 1.00 93.75 104 PRO A CA 1
ATOM 784 C C . PRO A 1 104 ? -4.440 4.166 -9.566 1.00 93.75 104 PRO A C 1
ATOM 786 O O . PRO A 1 104 ? -5.515 4.086 -8.971 1.00 93.75 104 PRO A O 1
ATOM 789 N N . GLU A 1 105 ? -3.697 5.278 -9.557 1.00 91.00 105 GLU A N 1
ATOM 790 C CA . GLU A 1 105 ? -3.997 6.476 -8.752 1.00 91.00 105 GLU A CA 1
ATOM 791 C C . GLU A 1 105 ? -5.455 6.943 -8.893 1.00 91.00 105 GLU A C 1
ATOM 793 O O . GLU A 1 105 ? -6.124 7.174 -7.894 1.00 91.00 105 GLU A O 1
ATOM 798 N N . VAL A 1 106 ? -6.005 6.982 -10.112 1.00 91.00 106 VAL A N 1
ATOM 799 C CA . VAL A 1 106 ? -7.425 7.307 -10.378 1.00 91.00 106 VAL A CA 1
ATOM 800 C C . VAL A 1 106 ? -8.422 6.444 -9.588 1.00 91.00 106 VAL A C 1
ATOM 802 O O . VAL A 1 106 ? -9.443 6.945 -9.125 1.00 91.00 106 VAL A O 1
ATOM 805 N N . VAL A 1 107 ? -8.133 5.155 -9.394 1.00 94.62 107 VAL A N 1
ATOM 806 C CA . VAL A 1 107 ? -8.981 4.266 -8.590 1.00 94.62 107 VAL A CA 1
ATOM 807 C C . VAL A 1 107 ? -8.832 4.605 -7.109 1.00 94.62 107 VAL A C 1
ATOM 809 O O . VAL A 1 107 ? -9.818 4.570 -6.381 1.00 94.62 107 VAL A O 1
ATOM 812 N N . ALA A 1 108 ? -7.636 4.996 -6.661 1.00 93.69 108 ALA A N 1
ATOM 813 C CA . ALA A 1 108 ? -7.434 5.482 -5.299 1.00 93.69 108 ALA A CA 1
ATOM 814 C C . ALA A 1 108 ? -8.199 6.789 -5.023 1.00 93.69 108 ALA A C 1
ATOM 816 O O . ALA A 1 108 ? -8.763 6.917 -3.940 1.00 93.69 108 ALA A O 1
ATOM 817 N N . TYR A 1 109 ? -8.296 7.705 -5.998 1.00 90.62 109 TYR A N 1
ATOM 818 C CA . TYR A 1 109 ? -9.169 8.887 -5.897 1.00 90.62 109 TYR A CA 1
ATOM 819 C C . TYR A 1 109 ? -10.637 8.491 -5.732 1.00 90.62 109 TYR A C 1
ATOM 821 O O . TYR A 1 109 ? -11.294 8.964 -4.812 1.00 90.62 109 TYR A O 1
ATOM 829 N N . LEU A 1 110 ? -11.146 7.582 -6.572 1.00 93.88 110 LEU A N 1
ATOM 830 C CA . LEU A 1 110 ? -12.527 7.108 -6.445 1.00 93.88 110 LEU A CA 1
ATOM 831 C C . LEU A 1 110 ? -12.780 6.495 -5.061 1.00 93.88 110 LEU A C 1
ATOM 833 O O . LEU A 1 110 ? -13.790 6.779 -4.425 1.00 93.88 110 LEU A O 1
ATOM 837 N N . VAL A 1 111 ? -11.856 5.660 -4.579 1.00 94.44 111 VAL A N 1
ATOM 838 C CA . VAL A 1 111 ? -11.943 5.081 -3.233 1.00 94.44 111 VAL A CA 1
ATOM 839 C C . VAL A 1 111 ? -11.927 6.177 -2.172 1.00 94.44 111 VAL A C 1
ATOM 841 O O . VAL A 1 111 ? -12.702 6.100 -1.222 1.00 94.44 111 VAL A O 1
ATOM 844 N N . TRP A 1 112 ? -11.086 7.199 -2.324 1.00 94.19 112 TRP A N 1
ATOM 845 C CA . TRP A 1 112 ? -11.036 8.321 -1.397 1.00 94.19 112 TRP A CA 1
ATOM 846 C C . TRP A 1 112 ? -12.367 9.055 -1.292 1.00 94.19 112 TRP A C 1
ATOM 848 O O . TRP A 1 112 ? -12.861 9.219 -0.178 1.00 94.19 112 TRP A O 1
ATOM 858 N N . ASP A 1 113 ? -12.976 9.419 -2.420 1.00 91.75 113 ASP A N 1
ATOM 859 C CA . ASP A 1 113 ? -14.262 10.127 -2.445 1.00 91.75 113 ASP A CA 1
ATOM 860 C C . ASP A 1 113 ? -15.351 9.358 -1.680 1.00 91.75 113 ASP A C 1
ATOM 862 O O . ASP A 1 113 ? -16.208 9.952 -1.025 1.00 91.75 113 ASP A O 1
ATOM 866 N N . LEU A 1 114 ? -15.275 8.022 -1.683 1.00 92.25 114 LEU A N 1
ATOM 867 C CA . LEU A 1 114 ? -16.192 7.159 -0.939 1.00 92.25 114 LEU A CA 1
ATOM 868 C C . LEU A 1 114 ? -15.901 7.106 0.570 1.00 92.25 114 LEU A C 1
ATOM 870 O O . LEU A 1 114 ? -16.826 6.929 1.365 1.00 92.25 114 LEU A O 1
ATOM 874 N N . ILE A 1 115 ? -14.637 7.217 0.996 1.00 91.19 115 ILE A N 1
ATOM 875 C CA . ILE A 1 115 ? -14.236 6.962 2.395 1.00 91.19 115 ILE A CA 1
ATOM 876 C C . ILE A 1 115 ? -13.892 8.222 3.196 1.00 91.19 115 ILE A C 1
ATOM 878 O O . ILE A 1 115 ? -13.849 8.155 4.432 1.00 91.19 115 ILE A O 1
ATOM 882 N N . ALA A 1 116 ? -13.633 9.343 2.527 1.00 88.44 116 ALA A N 1
ATOM 883 C CA . ALA A 1 116 ? -13.047 10.538 3.123 1.00 88.44 116 ALA A CA 1
ATOM 884 C C . ALA A 1 116 ? -14.065 11.634 3.479 1.00 88.44 116 ALA A C 1
ATOM 886 O O . ALA A 1 116 ? -13.666 12.698 3.927 1.00 88.44 116 ALA A O 1
ATOM 887 N N . GLN A 1 117 ? -15.372 11.373 3.340 1.00 85.69 117 GLN A N 1
ATOM 888 C CA . GLN A 1 117 ? -16.455 12.228 3.866 1.00 85.69 117 GLN A CA 1
ATOM 889 C C . GLN A 1 117 ? -16.347 13.719 3.473 1.00 85.69 117 GLN A C 1
ATOM 891 O O . GLN A 1 117 ? -16.704 14.594 4.256 1.00 85.69 117 GLN A O 1
ATOM 896 N N . GLY A 1 118 ? -15.865 14.010 2.262 1.00 81.06 118 GLY A N 1
ATOM 897 C CA . GLY A 1 118 ? -15.694 15.379 1.765 1.00 81.06 118 GLY A CA 1
ATOM 898 C C . GLY A 1 118 ? -14.330 16.017 2.052 1.00 81.06 118 GLY A C 1
ATOM 899 O O . GLY A 1 118 ? -14.137 17.178 1.704 1.00 81.06 118 GLY A O 1
ATOM 900 N N . GLU A 1 119 ? -13.375 15.293 2.647 1.00 88.88 119 GLU A N 1
ATOM 901 C CA . GLU A 1 119 ? -11.970 15.719 2.673 1.00 88.88 119 GLU A CA 1
ATOM 902 C C . GLU A 1 119 ? -11.388 15.731 1.251 1.00 88.88 119 GLU A C 1
ATOM 904 O O . GLU A 1 119 ? -11.594 14.797 0.474 1.00 88.88 119 GLU A O 1
ATOM 909 N N . GLU A 1 120 ? -10.606 16.757 0.915 1.00 85.62 120 GLU A N 1
ATOM 910 C CA . GLU A 1 120 ? -9.913 16.822 -0.372 1.00 85.62 120 GLU A CA 1
ATOM 911 C C . GLU A 1 120 ? -8.800 15.773 -0.459 1.00 85.62 120 GLU A C 1
ATOM 913 O O . GLU A 1 120 ? -8.000 15.599 0.468 1.00 85.62 120 GLU A O 1
ATOM 918 N N . PHE A 1 121 ? -8.719 15.081 -1.598 1.00 83.44 121 PHE A N 1
ATOM 919 C CA . PHE A 1 121 ? -7.586 14.202 -1.860 1.00 83.44 121 PHE A CA 1
ATOM 920 C C . PHE A 1 121 ? -6.318 15.039 -2.068 1.00 83.44 121 PHE A C 1
ATOM 922 O O . PHE A 1 121 ? -6.347 16.021 -2.813 1.00 83.44 121 PHE A O 1
ATOM 929 N N . PRO A 1 122 ? -5.179 14.658 -1.469 1.00 82.31 122 PRO A N 1
ATOM 930 C CA . PRO A 1 122 ? -3.926 15.373 -1.676 1.00 82.31 122 PRO A CA 1
ATOM 931 C C . PRO A 1 122 ? -3.504 15.340 -3.149 1.00 82.31 122 PRO A C 1
ATOM 933 O O . PRO A 1 122 ? -3.340 14.275 -3.735 1.00 82.31 122 PRO A O 1
ATOM 936 N N . GLU A 1 123 ? -3.228 16.502 -3.732 1.00 72.19 123 GLU A N 1
ATOM 937 C CA . GLU A 1 123 ? -2.678 16.559 -5.086 1.00 72.19 123 GLU A CA 1
ATOM 938 C C . GLU A 1 123 ? -1.165 16.285 -5.098 1.00 72.19 123 GLU A C 1
ATOM 940 O O . GLU A 1 123 ? -0.414 16.797 -4.251 1.00 72.19 123 GLU A O 1
ATOM 945 N N . SER A 1 124 ? -0.717 15.497 -6.082 1.00 63.19 124 SER A N 1
ATOM 946 C CA . SER A 1 124 ? 0.698 15.188 -6.336 1.00 63.19 124 SER A CA 1
ATOM 947 C C . SER A 1 124 ? 1.430 16.270 -7.144 1.00 63.19 124 SER A C 1
ATOM 949 O O . SER A 1 124 ? 2.654 16.232 -7.232 1.00 63.19 124 SER A O 1
ATOM 951 N N . GLY A 1 125 ? 0.714 17.237 -7.733 1.00 55.41 125 GLY A N 1
ATOM 952 C CA . GLY A 1 125 ? 1.282 18.272 -8.613 1.00 55.41 125 GLY A CA 1
ATOM 953 C C . GLY A 1 125 ? 1.701 17.774 -10.008 1.00 55.41 125 GLY A C 1
ATOM 954 O O . GLY A 1 125 ? 2.013 18.586 -10.876 1.00 55.41 125 GLY A O 1
ATOM 955 N N . ALA A 1 126 ? 1.669 16.462 -10.259 1.00 56.22 126 ALA A N 1
ATOM 956 C CA . ALA A 1 126 ? 1.818 15.873 -11.587 1.00 56.22 126 ALA A CA 1
ATOM 957 C C . ALA A 1 126 ? 0.448 15.779 -12.283 1.00 56.22 126 ALA A C 1
ATOM 959 O O . ALA A 1 126 ? -0.578 15.596 -11.626 1.00 56.22 126 ALA A O 1
ATOM 960 N N . LYS A 1 127 ? 0.403 15.874 -13.623 1.00 54.19 127 LYS A N 1
ATOM 961 C CA . LYS A 1 127 ? -0.824 15.539 -14.370 1.00 54.19 127 LYS A CA 1
ATOM 962 C C . LYS A 1 127 ? -1.235 14.117 -13.985 1.00 54.19 127 LYS A C 1
ATOM 964 O O . LYS A 1 127 ? -0.419 13.211 -14.129 1.00 54.19 127 LYS A O 1
ATOM 969 N N . ARG A 1 128 ? -2.482 13.942 -13.524 1.00 57.94 128 ARG A N 1
ATOM 970 C CA . ARG A 1 128 ? -3.079 12.634 -13.201 1.00 57.94 128 ARG A CA 1
ATOM 971 C C . ARG A 1 128 ? -2.866 11.700 -14.397 1.00 57.94 128 ARG A C 1
ATOM 973 O O . ARG A 1 128 ? -3.480 11.890 -15.446 1.00 57.94 128 ARG A O 1
ATOM 980 N N . GLY A 1 129 ? -1.913 10.783 -14.275 1.00 55.62 129 GLY A N 1
ATOM 981 C CA . GLY A 1 129 ? -1.497 9.895 -15.355 1.00 55.62 129 GLY A CA 1
ATOM 982 C C . GLY A 1 129 ? -2.213 8.550 -15.278 1.00 55.62 129 GLY A C 1
ATOM 983 O O . GLY A 1 129 ? -2.442 8.039 -14.182 1.00 55.62 129 GLY A O 1
ATOM 984 N N . TYR A 1 130 ? -2.517 7.973 -16.443 1.00 48.38 130 TYR A N 1
ATOM 985 C CA . TYR A 1 130 ? -2.931 6.576 -16.621 1.00 48.38 130 TYR A CA 1
ATOM 986 C C . TYR A 1 130 ? -1.748 5.778 -17.185 1.00 48.38 130 TYR A C 1
ATOM 988 O O . TYR A 1 130 ? -1.142 6.261 -18.163 1.00 48.38 130 TYR A O 1
#

pLDDT: mean 90.99, std 11.45, range [45.22, 98.5]

Radius of gyration: 13.96 Å; chains: 1; bounding box: 34×35×31 Å

Secondary structure (DSSP, 8-state):
-PPPPPEEEEEE--SHHHHHHHHHHHHTGGGTEEEEEEE-S-SSSHHHHHHHHTT-EEESSSGGGGTTGGG--EEEE-S--HHHHHHHHHHHHHHT--S-EEEEHHHHHHHHHHHSTTPPPPP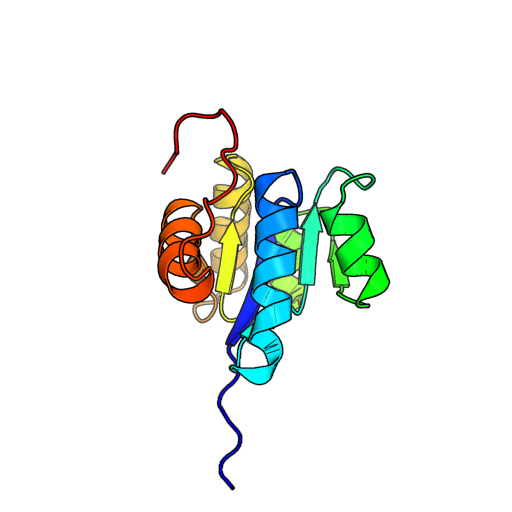-SS----

Sequence (130 aa):
MAKKKEVKTAIVGLGKVGSTFLKKLLEKERQGIKVICVAEQTQDTPGIKLAKDKGIKIYNSPEDLLSPGEELDIIFDLTGNPNARKALRSGLARTGNLHTVIAPEVVAYLVWDLIAQGEEFPESGAKRGY